Protein AF-A0A974NNP2-F1 (afdb_monomer)

Nearest PDB structures (foldseek):
  2ffg-assembly1_B  TM=8.354E-01  e=1.772E-03  Bacillus subtilis
  6ib8-assembly1_B  TM=5.957E-01  e=2.584E+00  Escherichia coli
  4zb4-assembly2_B  TM=5.626E-01  e=1.271E+00  Saccharomyces cerevisiae S288C
  6xk9-assembly2_B  TM=6.326E-01  e=5.251E+00  Homo sapiens
  6kco-assembly5_J  TM=2.431E-01  e=1.271E+00  Drosophila melanogaster

Structure (mmCIF, N/CA/C/O backbone):
data_AF-A0A974NNP2-F1
#
_entry.id   AF-A0A974NNP2-F1
#
loop_
_atom_site.group_PDB
_atom_site.id
_atom_site.type_symbol
_atom_site.label_atom_id
_atom_site.label_alt_id
_atom_site.label_comp_id
_atom_site.label_asym_id
_atom_site.label_entity_id
_atom_site.label_seq_id
_atom_site.pdbx_PDB_ins_code
_atom_site.Cartn_x
_atom_site.Cartn_y
_atom_site.Cartn_z
_atom_site.occupancy
_atom_site.B_iso_or_equiv
_atom_site.auth_seq_id
_atom_site.auth_comp_id
_atom_site.auth_asym_id
_atom_site.auth_atom_id
_atom_site.pdbx_PDB_model_num
ATOM 1 N N . MET A 1 1 ? -3.876 -5.457 12.589 1.00 89.81 1 MET A N 1
ATOM 2 C CA . MET A 1 1 ? -3.350 -6.590 11.775 1.00 89.81 1 MET A CA 1
ATOM 3 C C . MET A 1 1 ? -1.950 -6.931 12.246 1.00 89.81 1 MET A C 1
ATOM 5 O O . MET A 1 1 ? -1.260 -6.027 12.702 1.00 89.81 1 MET A O 1
ATOM 9 N N . THR A 1 2 ? -1.514 -8.190 12.145 1.00 95.56 2 THR A N 1
ATOM 10 C CA . THR A 1 2 ? -0.115 -8.535 12.457 1.00 95.56 2 THR A CA 1
ATOM 11 C C . THR A 1 2 ? 0.820 -8.107 11.325 1.00 95.56 2 THR A C 1
ATOM 13 O O . THR A 1 2 ? 0.405 -8.009 10.169 1.00 95.56 2 THR A O 1
ATOM 16 N N . LEU A 1 3 ? 2.103 -7.900 11.636 1.00 96.81 3 LEU A N 1
ATOM 17 C CA . LEU A 1 3 ? 3.106 -7.524 10.635 1.00 96.81 3 LEU A CA 1
ATOM 18 C C . LEU A 1 3 ? 3.220 -8.569 9.508 1.00 96.81 3 LEU A C 1
ATOM 20 O O . LEU A 1 3 ? 3.334 -8.209 8.342 1.00 96.81 3 LEU A O 1
ATOM 24 N N . THR A 1 4 ? 3.118 -9.861 9.834 1.00 97.62 4 THR A N 1
ATOM 25 C CA . THR A 1 4 ? 3.118 -10.953 8.845 1.00 97.62 4 THR A CA 1
ATOM 26 C C . THR A 1 4 ? 1.927 -10.868 7.890 1.00 97.62 4 THR A C 1
ATOM 28 O O . THR A 1 4 ? 2.102 -11.002 6.684 1.00 97.62 4 THR A O 1
ATOM 31 N N . GLN A 1 5 ? 0.721 -10.602 8.406 1.00 97.75 5 GLN A N 1
ATOM 32 C CA . GLN A 1 5 ? -0.473 -10.437 7.567 1.00 97.75 5 GLN A CA 1
ATOM 33 C C . GLN A 1 5 ? -0.336 -9.240 6.623 1.00 97.75 5 GLN A C 1
ATOM 35 O O . GLN A 1 5 ? -0.725 -9.323 5.461 1.00 97.75 5 GLN A O 1
ATOM 40 N N . ILE A 1 6 ? 0.239 -8.141 7.118 1.00 98.19 6 ILE A N 1
ATOM 41 C CA . ILE A 1 6 ? 0.510 -6.950 6.313 1.00 98.19 6 ILE A CA 1
ATOM 42 C C . ILE A 1 6 ? 1.493 -7.279 5.184 1.00 98.19 6 ILE A C 1
ATOM 44 O O . ILE A 1 6 ? 1.219 -6.946 4.036 1.00 98.19 6 ILE A O 1
ATOM 48 N N . LYS A 1 7 ? 2.598 -7.975 5.480 1.00 98.44 7 LYS A N 1
ATOM 49 C CA . LYS A 1 7 ? 3.578 -8.379 4.462 1.00 98.44 7 LYS A CA 1
ATOM 50 C C . LYS A 1 7 ? 2.955 -9.247 3.371 1.00 98.44 7 LYS A C 1
ATOM 52 O O . LYS A 1 7 ? 3.090 -8.907 2.206 1.00 98.44 7 LYS A O 1
ATOM 57 N N . HIS A 1 8 ? 2.189 -10.280 3.723 1.00 98.31 8 HIS A N 1
ATOM 58 C CA . HIS A 1 8 ? 1.511 -11.111 2.717 1.00 98.31 8 HIS A CA 1
ATOM 59 C C . HIS A 1 8 ? 0.552 -10.304 1.823 1.00 98.31 8 HIS A C 1
ATOM 61 O O . HIS A 1 8 ? 0.441 -10.553 0.622 1.00 98.31 8 HIS A O 1
ATOM 67 N N . MET A 1 9 ? -0.145 -9.312 2.385 1.00 98.00 9 MET A N 1
ATOM 68 C CA . MET A 1 9 ? -0.994 -8.416 1.597 1.00 98.00 9 MET A CA 1
ATOM 69 C C . MET A 1 9 ? -0.158 -7.544 0.644 1.00 98.00 9 MET A C 1
ATOM 71 O O . MET A 1 9 ? -0.521 -7.410 -0.522 1.00 98.00 9 MET A O 1
ATOM 75 N N . LEU A 1 10 ? 0.971 -6.991 1.097 1.00 98.25 10 LEU A N 1
ATOM 76 C CA . LEU A 1 10 ? 1.887 -6.221 0.246 1.00 98.25 10 LEU A CA 1
ATOM 77 C C . LEU A 1 10 ? 2.486 -7.083 -0.878 1.00 98.25 10 LEU A C 1
ATOM 79 O O . LEU A 1 10 ? 2.486 -6.655 -2.030 1.00 98.25 10 LEU A O 1
ATOM 83 N N . GLU A 1 11 ? 2.897 -8.320 -0.581 1.00 98.12 11 GLU A N 1
ATOM 84 C CA . GLU A 1 11 ? 3.337 -9.298 -1.590 1.00 98.12 11 GLU A CA 1
ATOM 85 C C . GLU A 1 11 ? 2.247 -9.557 -2.628 1.00 98.12 11 GLU A C 1
ATOM 87 O O . GLU A 1 11 ? 2.535 -9.631 -3.818 1.00 98.12 11 GLU A O 1
ATOM 92 N N . THR A 1 12 ? 0.987 -9.642 -2.195 1.00 97.62 12 THR A N 1
ATOM 93 C CA . THR A 1 1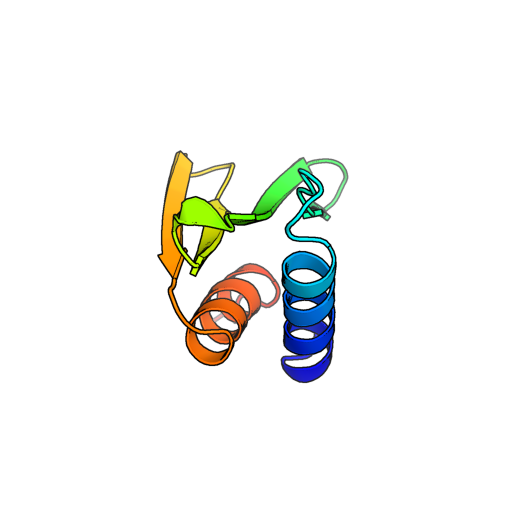2 ? -0.152 -9.821 -3.102 1.00 97.62 12 THR A CA 1
ATOM 94 C C . THR A 1 12 ? -0.316 -8.617 -4.034 1.00 97.62 12 THR A C 1
ATOM 96 O O . THR A 1 12 ? -0.514 -8.799 -5.233 1.00 97.62 12 THR A O 1
ATOM 99 N N . LEU A 1 13 ? -0.191 -7.386 -3.524 1.00 97.69 13 LEU A N 1
ATOM 100 C CA . LEU A 1 13 ? -0.256 -6.174 -4.353 1.00 97.69 13 LEU A CA 1
ATOM 101 C C . LEU A 1 13 ? 0.880 -6.124 -5.382 1.00 97.69 13 LEU A C 1
ATOM 103 O O . LEU A 1 13 ? 0.640 -5.811 -6.544 1.00 97.69 13 LEU A O 1
ATOM 107 N N . MET A 1 14 ? 2.097 -6.484 -4.970 1.00 97.12 14 MET A N 1
ATOM 108 C CA . MET A 1 14 ? 3.256 -6.580 -5.860 1.00 97.12 14 MET A CA 1
ATOM 109 C C . MET A 1 14 ? 3.109 -7.714 -6.887 1.00 97.12 14 MET A C 1
ATOM 111 O O . MET A 1 14 ? 3.501 -7.567 -8.041 1.00 97.12 14 MET A O 1
ATOM 115 N N . TYR A 1 15 ? 2.530 -8.852 -6.502 1.00 97.38 15 TYR A N 1
ATOM 116 C CA . TYR A 1 15 ? 2.292 -9.972 -7.413 1.00 97.38 15 TYR A CA 1
ATOM 117 C C . TYR A 1 15 ? 1.363 -9.567 -8.565 1.00 97.38 15 TYR A C 1
ATOM 119 O O . TYR A 1 15 ? 1.635 -9.880 -9.722 1.00 97.38 15 TYR A O 1
ATOM 127 N N . TYR A 1 16 ? 0.316 -8.798 -8.263 1.00 96.44 16 TYR A N 1
ATOM 128 C CA . TYR A 1 16 ? -0.614 -8.254 -9.253 1.00 96.44 16 TYR A CA 1
ATOM 129 C C . TYR A 1 16 ? -0.192 -6.877 -9.793 1.00 96.44 16 TYR A C 1
ATOM 131 O O . TYR A 1 16 ? -1.046 -6.081 -10.163 1.00 96.44 16 TYR A O 1
ATOM 139 N N . GLN A 1 17 ? 1.109 -6.595 -9.881 1.00 94.69 17 GLN A N 1
ATOM 140 C CA . GLN A 1 17 ? 1.657 -5.309 -10.346 1.00 94.69 17 GLN A CA 1
ATOM 141 C C . GLN A 1 17 ? 1.234 -4.872 -11.759 1.00 94.69 17 GLN A C 1
ATOM 143 O O . GLN A 1 17 ? 1.340 -3.693 -12.087 1.00 94.69 17 GLN A O 1
ATOM 148 N N . ASP A 1 18 ? 0.771 -5.796 -12.605 1.00 95.50 18 ASP A N 1
ATOM 149 C CA . ASP A 1 18 ? 0.216 -5.470 -13.928 1.00 95.50 18 ASP A CA 1
ATOM 150 C C . ASP A 1 18 ? -1.242 -4.974 -13.852 1.00 95.50 18 ASP A C 1
ATOM 152 O O . ASP A 1 18 ? -1.819 -4.549 -14.852 1.00 95.50 18 ASP A O 1
ATOM 156 N N . CYS A 1 19 ? -1.850 -5.024 -12.666 1.00 92.69 19 CYS A N 1
ATOM 157 C CA . CYS A 1 19 ? -3.169 -4.491 -12.363 1.00 92.69 19 CYS A CA 1
ATOM 158 C C . CYS A 1 19 ? -3.045 -3.260 -11.462 1.00 92.69 19 CYS A C 1
ATOM 160 O O . CYS A 1 19 ? -2.218 -3.201 -10.554 1.00 92.69 19 CYS A O 1
ATOM 162 N N . GLN A 1 20 ? -3.943 -2.296 -11.643 1.00 89.00 20 GLN A N 1
ATOM 163 C CA . GLN A 1 20 ? -4.055 -1.175 -10.719 1.00 89.00 20 GLN A CA 1
ATOM 164 C C . GLN A 1 20 ? -4.932 -1.580 -9.528 1.00 89.00 20 GLN A C 1
ATOM 166 O O . GLN A 1 20 ? -6.154 -1.440 -9.566 1.00 89.00 20 GLN A O 1
ATOM 171 N N . ILE A 1 21 ? -4.303 -2.114 -8.478 1.00 95.62 21 ILE A N 1
ATOM 172 C CA . ILE A 1 21 ? -4.985 -2.497 -7.237 1.00 95.62 21 ILE A CA 1
ATOM 173 C C . ILE A 1 21 ? -4.650 -1.498 -6.132 1.00 95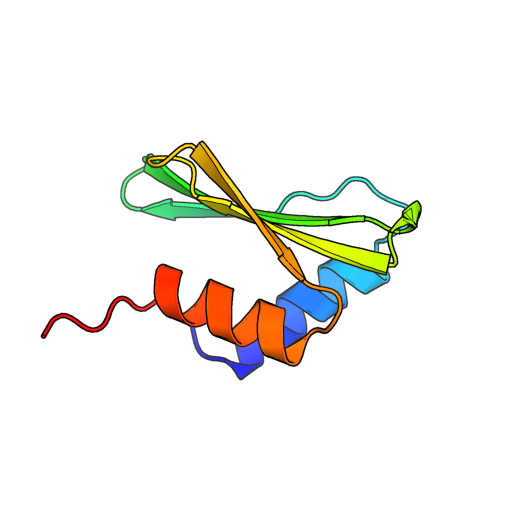.62 21 ILE A C 1
ATOM 175 O O . ILE A 1 21 ? -3.487 -1.300 -5.782 1.00 95.62 21 ILE A O 1
ATOM 179 N N . THR A 1 22 ? -5.697 -0.936 -5.534 1.00 96.25 22 THR A N 1
ATOM 180 C CA . THR A 1 22 ? -5.610 -0.149 -4.303 1.00 96.25 22 THR A CA 1
ATOM 181 C C . THR A 1 22 ? -6.375 -0.873 -3.208 1.00 96.25 22 THR A C 1
ATOM 183 O O . THR A 1 22 ? -7.567 -1.145 -3.351 1.00 96.25 22 THR A O 1
ATOM 186 N N . HIS A 1 23 ? -5.695 -1.183 -2.108 1.00 96.94 23 HIS A N 1
ATOM 187 C CA . HIS A 1 23 ? -6.331 -1.703 -0.907 1.00 96.94 23 HIS A CA 1
ATOM 188 C C . HIS A 1 23 ? -6.622 -0.551 0.055 1.00 96.94 23 HIS A C 1
ATOM 190 O O . HIS A 1 23 ? -5.711 0.192 0.419 1.00 96.94 23 HIS A O 1
ATOM 196 N N . THR A 1 24 ? -7.877 -0.410 0.479 1.00 96.56 24 THR A N 1
ATOM 197 C CA . THR A 1 24 ? -8.316 0.676 1.366 1.00 96.56 24 THR A CA 1
ATOM 198 C C . THR A 1 24 ? -8.801 0.118 2.695 1.00 96.56 24 THR A C 1
ATOM 200 O O . THR A 1 24 ? -9.718 -0.700 2.742 1.00 96.56 24 THR A O 1
ATOM 203 N N . PHE A 1 25 ? -8.217 0.608 3.784 1.00 95.31 25 PHE A N 1
ATOM 204 C CA . PHE A 1 25 ? -8.618 0.294 5.147 1.00 95.31 25 PHE A CA 1
ATOM 205 C C . PHE A 1 25 ? -9.657 1.295 5.635 1.00 95.31 25 PHE A C 1
ATOM 207 O O . PHE A 1 25 ? -9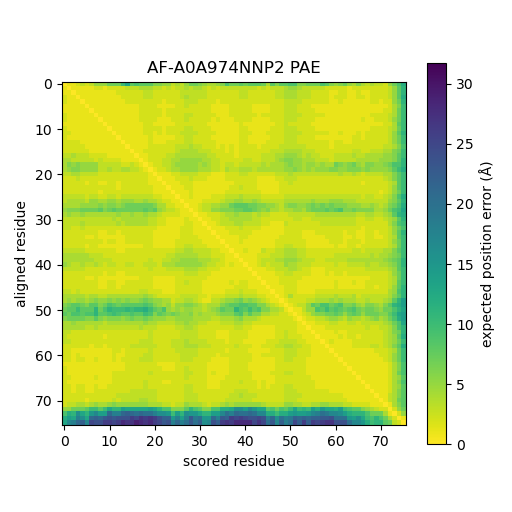.513 2.507 5.458 1.00 95.31 25 PHE A O 1
ATOM 214 N N . SER A 1 26 ? -10.714 0.771 6.254 1.00 93.62 26 SER A N 1
ATOM 215 C CA . SER A 1 26 ? -11.818 1.570 6.783 1.00 93.62 26 SER A CA 1
ATOM 216 C C . SER A 1 26 ? -12.162 1.158 8.210 1.00 93.62 26 SER A C 1
ATOM 218 O O . SER A 1 26 ? -12.106 -0.026 8.546 1.00 93.62 26 SER A O 1
ATOM 220 N N . HIS A 1 27 ? -12.547 2.123 9.038 1.00 89.25 27 HIS A N 1
ATOM 221 C CA . HIS A 1 27 ? -13.093 1.904 10.373 1.00 89.25 27 HIS A CA 1
ATOM 222 C C . HIS A 1 27 ? -14.414 2.665 10.481 1.00 89.25 27 HIS A C 1
ATOM 224 O O . HIS A 1 27 ? -14.469 3.840 10.149 1.00 89.25 27 HIS A O 1
ATOM 230 N N . ASN A 1 28 ? -15.500 1.996 10.883 1.00 91.12 28 ASN A N 1
ATOM 231 C CA . ASN A 1 28 ? -16.846 2.592 10.927 1.00 91.12 28 ASN A CA 1
ATOM 232 C C . ASN A 1 28 ? -17.245 3.326 9.628 1.00 91.12 28 ASN A C 1
ATOM 234 O O . ASN A 1 28 ? -17.831 4.399 9.678 1.00 91.12 28 ASN A O 1
ATOM 238 N N . GLN A 1 29 ? -16.928 2.732 8.468 1.00 89.50 29 GLN A N 1
ATOM 239 C CA . GLN A 1 29 ? -17.165 3.288 7.120 1.00 89.50 29 GLN A CA 1
ATOM 240 C C . GLN A 1 29 ? -16.301 4.504 6.743 1.00 89.50 29 GLN A C 1
ATOM 242 O O . GLN A 1 29 ? -16.361 4.954 5.600 1.00 89.50 29 GLN A O 1
ATOM 247 N N . GLU A 1 30 ? -15.446 4.985 7.643 1.00 91.94 30 GLU A N 1
ATOM 248 C CA . GLU A 1 30 ? -14.472 6.029 7.353 1.00 91.94 30 GLU A CA 1
ATOM 249 C C . GLU A 1 30 ? -13.162 5.407 6.864 1.00 91.94 30 GLU A C 1
ATOM 251 O O . GLU A 1 30 ? -12.566 4.554 7.527 1.00 91.94 30 GLU A O 1
ATOM 256 N N . GLN A 1 31 ? -12.725 5.810 5.672 1.00 93.69 31 GLN A N 1
ATOM 257 C CA . GLN A 1 31 ? -11.458 5.371 5.096 1.00 93.69 31 GLN A CA 1
ATOM 258 C C . GLN A 1 31 ? -10.323 6.178 5.719 1.00 93.69 31 GLN A C 1
ATOM 260 O O . GLN A 1 31 ? -10.365 7.405 5.702 1.00 93.69 31 GLN A O 1
ATOM 265 N N . PHE A 1 32 ? -9.293 5.505 6.223 1.00 93.69 32 PHE A N 1
ATOM 266 C CA . PHE A 1 32 ? -8.200 6.185 6.927 1.00 93.69 32 PHE A CA 1
ATOM 267 C C . PHE A 1 32 ? -6.836 5.965 6.269 1.00 93.69 32 PHE A C 1
ATOM 269 O O . PHE A 1 32 ? -6.007 6.873 6.251 1.00 93.69 32 PHE A O 1
ATOM 276 N N . VAL A 1 33 ? -6.613 4.802 5.653 1.00 95.88 33 VAL A N 1
ATOM 277 C CA . VAL A 1 33 ? -5.381 4.494 4.917 1.00 95.88 33 VAL A CA 1
ATOM 278 C C . VAL A 1 33 ? -5.703 3.733 3.644 1.00 95.88 33 VAL A C 1
ATOM 280 O O . VAL A 1 33 ? -6.564 2.855 3.636 1.00 95.88 33 VAL A O 1
ATOM 283 N N . SER A 1 34 ? -4.967 4.019 2.576 1.00 97.25 34 SER A N 1
ATOM 284 C CA . SER A 1 34 ? -4.900 3.146 1.405 1.00 97.25 34 SER A CA 1
ATOM 285 C C . SER A 1 34 ? -3.461 2.817 1.040 1.00 97.25 34 SER A C 1
ATOM 287 O O . SER A 1 34 ? -2.537 3.555 1.382 1.00 97.25 34 SER A O 1
ATOM 289 N N . VAL A 1 35 ? -3.274 1.693 0.360 1.00 98.00 35 VAL A N 1
ATOM 290 C CA . VAL A 1 35 ? -1.977 1.251 -0.143 1.00 98.00 35 VAL A CA 1
ATOM 291 C C . VAL A 1 35 ? -2.121 0.640 -1.530 1.00 98.00 35 VAL A C 1
ATOM 293 O O . VAL A 1 35 ? -3.068 -0.098 -1.806 1.00 98.00 35 VAL A O 1
ATOM 296 N N . CYS A 1 36 ? -1.169 0.943 -2.401 1.00 97.31 36 CYS A N 1
ATOM 297 C CA . CYS A 1 36 ? -1.023 0.327 -3.713 1.00 97.31 36 CYS A CA 1
ATOM 298 C C . CYS A 1 36 ? 0.459 0.089 -4.023 1.00 97.31 36 CYS A C 1
ATOM 300 O O . CYS A 1 36 ? 1.347 0.590 -3.326 1.00 97.31 36 CYS A O 1
ATOM 302 N N . TYR A 1 37 ? 0.719 -0.695 -5.065 1.00 98.06 37 TYR A N 1
ATOM 303 C CA . TYR A 1 37 ? 2.060 -0.932 -5.581 1.00 98.06 37 TYR A CA 1
ATOM 304 C C . TYR A 1 37 ? 2.173 -0.372 -7.002 1.00 98.06 37 TYR A C 1
ATOM 306 O O . TYR A 1 37 ? 1.321 -0.634 -7.850 1.00 98.06 37 TYR A O 1
ATOM 314 N N . PHE A 1 38 ? 3.224 0.404 -7.254 1.00 95.00 38 PHE A N 1
ATOM 315 C CA . PHE A 1 38 ? 3.532 0.987 -8.552 1.00 95.00 38 PHE A CA 1
ATOM 316 C C . PHE A 1 38 ? 4.711 0.259 -9.182 1.00 95.00 38 PHE A C 1
ATOM 318 O O . PHE A 1 38 ? 5.858 0.457 -8.778 1.00 95.00 38 PHE A O 1
ATOM 325 N N . LYS A 1 39 ? 4.424 -0.529 -10.221 1.00 95.19 39 LYS A N 1
ATOM 326 C CA . LYS A 1 39 ? 5.425 -1.263 -11.002 1.00 95.19 39 LYS A CA 1
ATOM 327 C C . LYS A 1 39 ? 6.528 -0.360 -11.550 1.00 95.19 39 LYS A C 1
ATOM 329 O O . LYS A 1 39 ? 7.703 -0.669 -11.386 1.00 95.19 39 LYS A O 1
ATOM 334 N N . ASP A 1 40 ? 6.153 0.773 -12.145 1.00 94.38 40 ASP A N 1
ATOM 335 C CA . ASP A 1 40 ? 7.098 1.686 -12.806 1.00 94.38 40 ASP A CA 1
ATOM 336 C C . ASP A 1 40 ? 8.120 2.290 -11.835 1.00 94.38 40 ASP A C 1
ATOM 338 O O . ASP A 1 40 ? 9.238 2.618 -12.224 1.00 94.38 40 ASP A O 1
ATOM 342 N N . MET A 1 41 ? 7.741 2.416 -10.560 1.00 94.31 41 MET A N 1
ATOM 343 C CA . MET A 1 41 ? 8.609 2.917 -9.493 1.00 94.31 41 MET A CA 1
ATOM 344 C C . MET A 1 41 ? 9.213 1.795 -8.644 1.00 94.31 41 MET A C 1
ATOM 346 O O . MET A 1 41 ? 10.054 2.078 -7.794 1.00 94.31 41 MET A O 1
ATOM 350 N N . ASN A 1 42 ? 8.780 0.544 -8.847 1.00 95.62 42 ASN A N 1
ATOM 351 C CA . ASN A 1 42 ? 9.053 -0.587 -7.962 1.00 95.62 42 ASN A CA 1
ATOM 352 C C . ASN A 1 42 ? 8.846 -0.211 -6.480 1.00 95.62 42 ASN A C 1
ATOM 354 O O . ASN A 1 42 ? 9.727 -0.403 -5.642 1.00 95.62 42 ASN A O 1
ATOM 358 N N . ALA A 1 43 ? 7.705 0.412 -6.175 1.00 97.75 43 ALA A N 1
ATOM 359 C CA . ALA A 1 43 ? 7.467 1.025 -4.874 1.00 97.75 43 ALA A CA 1
ATOM 360 C C . ALA A 1 43 ? 6.025 0.859 -4.397 1.00 97.75 43 ALA A C 1
ATOM 362 O O . ALA A 1 43 ? 5.074 0.876 -5.180 1.00 97.75 43 ALA A O 1
ATOM 363 N N . TYR A 1 44 ? 5.872 0.769 -3.083 1.00 98.06 44 TYR A N 1
ATOM 364 C CA . TYR A 1 44 ? 4.598 0.900 -2.397 1.00 98.06 44 TYR A CA 1
ATOM 365 C C . TYR A 1 44 ? 4.300 2.374 -2.167 1.00 98.06 44 TYR A C 1
ATOM 367 O O . TYR A 1 44 ? 5.175 3.127 -1.742 1.00 98.06 44 TYR A O 1
ATOM 375 N N . GLN A 1 45 ? 3.055 2.774 -2.393 1.00 97.50 45 GLN A N 1
ATOM 376 C CA . GLN A 1 45 ? 2.560 4.071 -1.958 1.00 97.50 45 GLN A CA 1
ATOM 377 C C . GLN A 1 45 ? 1.512 3.858 -0.878 1.00 97.50 45 GLN A C 1
ATOM 379 O O . GLN A 1 45 ? 0.526 3.153 -1.097 1.00 97.50 45 GLN A O 1
ATOM 384 N N . ILE A 1 46 ? 1.727 4.474 0.278 1.00 97.25 46 ILE A N 1
ATOM 385 C CA . ILE A 1 46 ? 0.787 4.482 1.394 1.00 97.25 46 ILE A CA 1
ATOM 386 C C . ILE A 1 46 ? 0.217 5.890 1.500 1.00 97.25 46 ILE A C 1
ATOM 388 O O . ILE A 1 46 ? 0.963 6.855 1.623 1.00 97.25 46 ILE A O 1
ATOM 392 N N . ASN A 1 47 ? -1.106 6.009 1.454 1.00 96.44 47 ASN A N 1
ATOM 393 C CA . ASN A 1 47 ? -1.805 7.284 1.542 1.00 96.44 47 ASN A CA 1
ATOM 394 C C . ASN A 1 47 ? -2.625 7.330 2.832 1.00 96.44 47 ASN A C 1
ATOM 396 O O . ASN A 1 47 ? -3.562 6.544 2.997 1.00 96.44 47 ASN A O 1
ATOM 400 N N . GLN A 1 48 ? -2.296 8.267 3.717 1.00 93.00 48 GLN A N 1
ATOM 401 C CA . GLN A 1 48 ? -3.115 8.631 4.869 1.00 93.00 48 GLN A CA 1
ATOM 402 C C . GLN A 1 48 ? -4.203 9.594 4.396 1.00 93.00 48 GLN A C 1
ATOM 404 O O . GLN A 1 48 ? -3.922 10.706 3.943 1.00 93.00 48 GLN A O 1
ATOM 409 N N . ILE A 1 49 ? -5.455 9.149 4.456 1.00 90.12 49 ILE A N 1
ATOM 410 C CA . ILE A 1 49 ? -6.568 9.835 3.789 1.00 90.12 49 ILE A CA 1
ATOM 411 C C . ILE A 1 49 ? -6.940 11.118 4.537 1.00 90.12 49 ILE A C 1
ATOM 413 O O . ILE A 1 49 ? -7.121 12.161 3.907 1.00 90.12 49 ILE A O 1
ATOM 417 N N . SER A 1 50 ? -6.992 11.058 5.868 1.00 84.06 50 SER A N 1
ATOM 418 C CA . SER A 1 50 ? -7.356 12.190 6.727 1.00 84.06 50 SER A CA 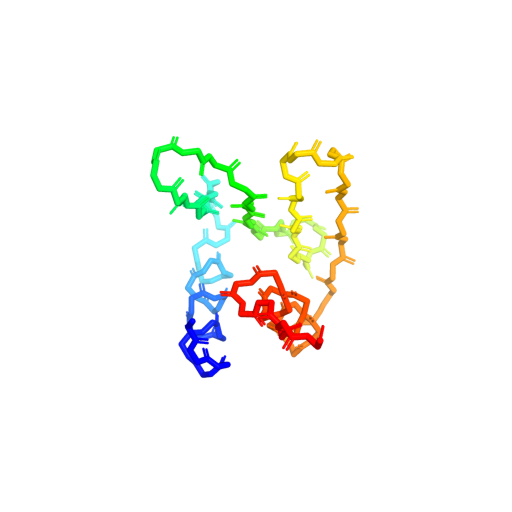1
ATOM 419 C C . SER A 1 50 ? -6.351 13.342 6.622 1.00 84.06 50 SER A C 1
ATOM 421 O O . SER A 1 50 ? -6.749 14.496 6.465 1.00 84.06 50 SER A O 1
ATOM 423 N N . ASP A 1 51 ? -5.056 13.0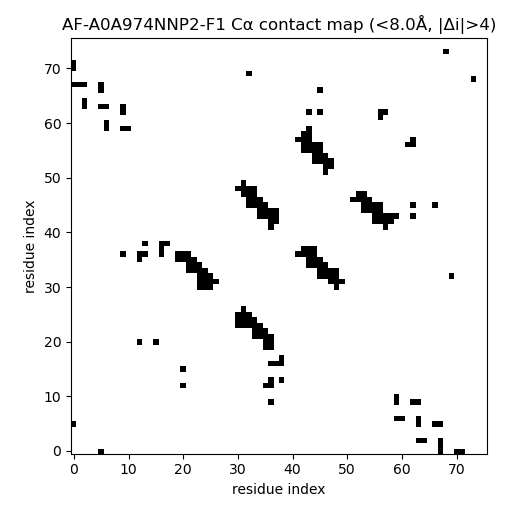17 6.604 1.00 83.88 51 ASP A N 1
ATOM 424 C CA . ASP A 1 51 ? -3.974 14.009 6.619 1.00 83.88 51 ASP A CA 1
ATOM 425 C C . ASP A 1 51 ? -3.479 14.389 5.215 1.00 83.88 51 ASP A C 1
ATOM 427 O O . ASP A 1 51 ? -2.665 15.299 5.061 1.00 83.88 51 ASP A O 1
ATOM 431 N N . LYS A 1 52 ? -3.982 13.712 4.171 1.00 88.69 52 LYS A N 1
ATOM 432 C CA . LYS A 1 52 ? -3.547 13.862 2.769 1.00 88.69 52 LYS A CA 1
ATOM 433 C C . LYS A 1 52 ? -2.033 13.686 2.592 1.00 88.69 52 LYS A C 1
ATOM 435 O O . LYS A 1 52 ? -1.429 14.292 1.706 1.00 88.69 52 LYS A O 1
ATOM 440 N N . ILE A 1 53 ? -1.429 12.851 3.433 1.00 91.81 53 ILE A N 1
ATOM 441 C CA . ILE A 1 53 ? -0.008 12.511 3.387 1.00 91.81 53 ILE A CA 1
ATOM 442 C C . ILE A 1 53 ? 0.160 11.241 2.557 1.00 91.81 53 ILE A C 1
ATOM 444 O O . ILE A 1 53 ? -0.595 10.280 2.711 1.00 91.81 53 ILE A O 1
ATOM 448 N N . SER A 1 54 ? 1.165 11.242 1.685 1.00 94.31 54 SER A N 1
ATOM 449 C CA . SER A 1 54 ? 1.560 10.088 0.886 1.00 94.31 54 SER A CA 1
ATOM 450 C C . SER A 1 54 ? 3.018 9.748 1.168 1.00 94.31 54 SER A C 1
ATOM 452 O O . SER A 1 54 ? 3.877 10.631 1.144 1.00 94.31 54 SER A O 1
ATOM 454 N N . GLU A 1 55 ? 3.291 8.475 1.426 1.00 96.00 55 GLU A N 1
ATOM 455 C CA . GLU A 1 55 ? 4.628 7.943 1.659 1.00 96.00 55 GLU A CA 1
ATOM 456 C C . GLU A 1 55 ? 4.951 6.895 0.593 1.00 96.00 55 GLU A C 1
ATOM 458 O O . GLU A 1 55 ? 4.207 5.929 0.410 1.00 96.00 55 GLU A O 1
ATOM 463 N N . THR A 1 56 ? 6.076 7.081 -0.099 1.00 97.56 56 THR A N 1
ATOM 464 C CA . THR A 1 56 ? 6.588 6.128 -1.090 1.00 97.56 56 THR A CA 1
ATOM 465 C C . THR A 1 56 ? 7.723 5.320 -0.479 1.00 97.56 56 THR A C 1
ATOM 467 O O . THR A 1 56 ? 8.713 5.884 -0.011 1.00 97.56 56 THR A O 1
ATOM 470 N N . LEU A 1 57 ? 7.586 3.996 -0.493 1.00 98.19 57 LEU A N 1
ATOM 471 C CA . LEU A 1 57 ? 8.487 3.054 0.167 1.00 98.19 57 LEU A CA 1
ATOM 472 C C . LEU A 1 57 ? 8.923 1.983 -0.833 1.00 98.19 57 LEU A C 1
ATOM 474 O O . LEU A 1 57 ? 8.097 1.373 -1.506 1.00 98.19 57 LEU A O 1
ATOM 478 N N . TYR A 1 58 ? 10.229 1.759 -0.932 1.00 97.44 58 TYR A N 1
ATOM 479 C CA . TYR A 1 58 ? 10.834 0.927 -1.982 1.00 97.44 58 TYR A CA 1
ATOM 480 C C . TYR A 1 58 ? 11.081 -0.521 -1.550 1.00 97.44 58 TYR A C 1
ATOM 482 O O . TYR A 1 58 ? 11.546 -1.338 -2.341 1.00 97.44 58 TYR A O 1
ATOM 490 N N . ASP A 1 59 ? 10.779 -0.851 -0.297 1.00 97.38 59 ASP A N 1
ATOM 491 C CA . ASP A 1 59 ? 10.936 -2.189 0.245 1.00 97.38 59 ASP A CA 1
ATOM 492 C C . ASP A 1 59 ? 9.727 -2.582 1.098 1.00 97.38 59 ASP A C 1
ATOM 494 O O . ASP A 1 59 ? 9.020 -1.748 1.675 1.00 97.38 59 ASP A O 1
ATOM 498 N N . ILE A 1 60 ? 9.481 -3.889 1.148 1.00 97.88 60 ILE A N 1
ATOM 499 C CA . ILE A 1 60 ? 8.317 -4.450 1.824 1.00 97.88 60 ILE A CA 1
ATOM 500 C C . ILE A 1 60 ? 8.389 -4.302 3.346 1.00 97.88 60 ILE A C 1
ATOM 502 O O . ILE A 1 60 ? 7.350 -4.184 3.995 1.00 97.88 60 ILE A O 1
ATOM 506 N N . ASP A 1 61 ? 9.588 -4.301 3.929 1.00 98.00 61 ASP A N 1
ATOM 507 C CA . ASP A 1 61 ? 9.767 -4.227 5.376 1.00 98.00 61 ASP A 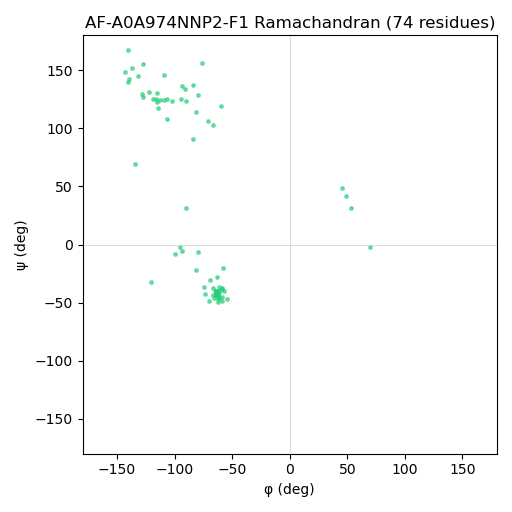CA 1
ATOM 508 C C . ASP A 1 61 ? 9.389 -2.836 5.891 1.00 98.00 61 ASP A C 1
ATOM 510 O O . ASP A 1 61 ? 8.568 -2.719 6.805 1.00 98.00 61 ASP A O 1
ATOM 514 N N . SER A 1 62 ? 9.897 -1.781 5.254 1.00 97.81 62 SER A N 1
ATOM 515 C CA . SER A 1 62 ? 9.546 -0.390 5.540 1.00 97.81 62 SER A CA 1
ATOM 516 C C . SER A 1 62 ? 8.059 -0.133 5.302 1.00 97.81 62 SER A C 1
ATOM 518 O O . SER A 1 62 ? 7.390 0.435 6.170 1.00 97.81 62 SER A O 1
ATOM 520 N N . ALA A 1 63 ? 7.511 -0.611 4.177 1.00 97.94 63 ALA A N 1
ATOM 521 C CA . ALA A 1 63 ? 6.082 -0.508 3.880 1.00 97.94 63 ALA A CA 1
ATOM 522 C C . ALA A 1 63 ? 5.218 -1.186 4.947 1.00 97.94 63 ALA A C 1
ATOM 524 O O . ALA A 1 63 ? 4.255 -0.594 5.442 1.00 97.94 63 ALA A O 1
ATOM 525 N N . ALA A 1 64 ? 5.593 -2.394 5.370 1.00 98.00 64 ALA A N 1
ATOM 526 C CA . ALA A 1 64 ? 4.870 -3.114 6.406 1.00 98.00 64 ALA A CA 1
ATOM 527 C C . ALA A 1 64 ? 4.930 -2.394 7.757 1.00 98.00 64 ALA A C 1
ATOM 529 O O . ALA A 1 64 ? 3.923 -2.345 8.463 1.00 98.00 64 ALA A O 1
ATOM 530 N N . LEU A 1 65 ? 6.078 -1.816 8.119 1.00 96.88 65 LEU A N 1
ATOM 531 C CA . LEU A 1 65 ? 6.240 -1.071 9.367 1.00 96.88 65 LEU A CA 1
ATOM 532 C C . LEU A 1 65 ? 5.400 0.207 9.395 1.00 96.88 65 LEU A C 1
ATOM 534 O O . LEU A 1 65 ? 4.734 0.460 10.40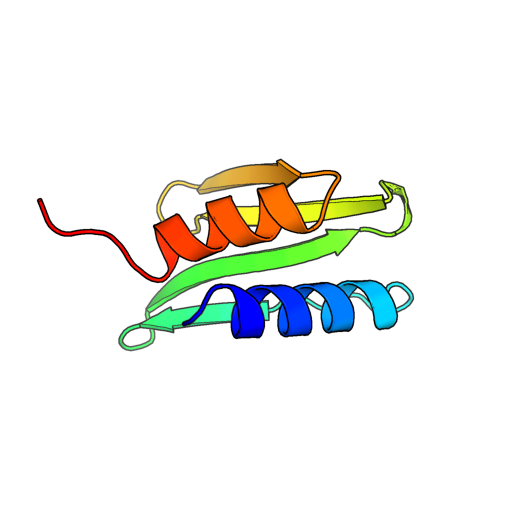0 1.00 96.88 65 LEU A O 1
ATOM 538 N N . VAL A 1 66 ? 5.406 0.995 8.316 1.00 95.44 66 VAL A N 1
ATOM 539 C CA . VAL A 1 66 ? 4.582 2.212 8.209 1.00 95.44 66 VAL A CA 1
ATOM 540 C C . VAL A 1 66 ? 3.102 1.851 8.284 1.00 95.44 66 VAL A C 1
ATOM 542 O O . VAL A 1 66 ? 2.385 2.363 9.142 1.00 95.44 66 VAL A O 1
ATOM 545 N N . LEU A 1 67 ? 2.653 0.874 7.493 1.00 95.81 67 LEU A N 1
ATOM 546 C CA . LEU A 1 67 ? 1.259 0.441 7.522 1.00 95.81 67 LEU A CA 1
ATOM 547 C C . LEU A 1 67 ? 0.856 -0.107 8.901 1.00 95.81 67 LEU A C 1
ATOM 549 O O . LEU A 1 67 ? -0.223 0.198 9.400 1.00 95.81 67 LEU A O 1
ATOM 553 N N . ASN A 1 68 ? 1.736 -0.862 9.566 1.00 95.81 68 ASN A N 1
ATOM 554 C CA . ASN A 1 68 ? 1.478 -1.390 10.904 1.00 95.81 68 ASN A CA 1
ATOM 555 C C . ASN A 1 68 ? 1.270 -0.282 11.947 1.00 95.81 68 ASN A C 1
ATOM 557 O O . ASN A 1 68 ? 0.426 -0.460 12.826 1.00 95.81 68 ASN A O 1
ATOM 561 N N . LYS A 1 69 ? 1.996 0.842 11.845 1.00 92.69 69 LYS A N 1
ATOM 562 C CA . LYS A 1 69 ? 1.812 2.010 12.725 1.00 92.69 69 LYS A CA 1
ATOM 563 C C . LYS A 1 69 ? 0.431 2.640 12.549 1.00 92.69 69 LYS A C 1
ATOM 565 O O . LYS A 1 69 ? -0.191 2.993 13.544 1.00 92.69 69 LYS A O 1
ATOM 570 N N . HIS A 1 70 ? -0.066 2.732 11.315 1.00 91.69 70 HIS A N 1
ATOM 571 C CA . HIS A 1 70 ? -1.405 3.271 11.058 1.00 91.69 70 HIS A CA 1
ATOM 572 C C . HIS A 1 70 ? -2.529 2.310 11.439 1.00 91.69 70 HIS A C 1
ATOM 574 O O . HIS A 1 70 ? -3.576 2.738 11.911 1.00 91.69 70 HIS A O 1
ATOM 580 N N . LEU A 1 71 ? -2.329 1.008 11.230 1.00 91.81 71 LEU A N 1
ATOM 581 C CA . LEU A 1 71 ? -3.348 -0.012 11.488 1.00 91.81 71 LEU A CA 1
ATOM 582 C C . LEU A 1 71 ? -3.443 -0.424 12.959 1.00 91.81 71 LEU A C 1
ATOM 584 O O . LEU A 1 71 ? -4.454 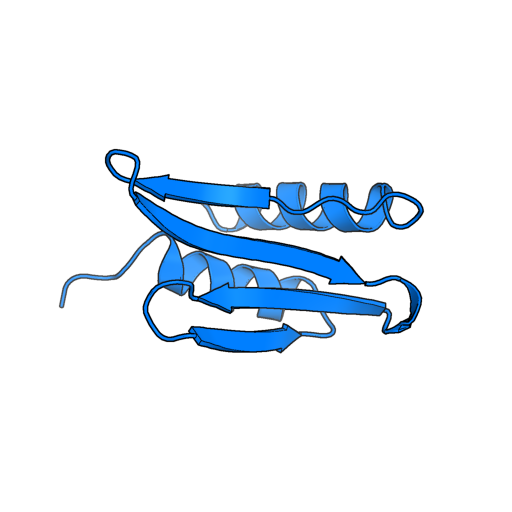-0.991 13.368 1.00 91.81 71 LEU A O 1
ATOM 588 N N . ASN A 1 72 ? -2.386 -0.199 13.737 1.00 90.25 72 ASN A N 1
ATOM 589 C CA . ASN A 1 72 ? -2.334 -0.519 15.158 1.00 90.25 72 ASN A CA 1
ATOM 590 C C . ASN A 1 72 ? -1.732 0.677 15.918 1.00 90.25 72 ASN A C 1
ATOM 592 O O . ASN A 1 72 ? -0.595 0.583 16.393 1.00 90.25 72 ASN A O 1
ATOM 596 N N . PRO A 1 73 ? -2.449 1.813 16.008 1.00 74.25 73 PRO A N 1
ATOM 597 C CA . PRO A 1 73 ? -1.971 2.951 16.774 1.00 74.25 73 PRO A CA 1
ATOM 598 C C . PRO A 1 73 ? -1.783 2.515 18.229 1.00 74.25 73 PRO A C 1
ATOM 600 O O . PRO A 1 73 ? -2.720 2.058 18.886 1.00 74.25 73 PRO A O 1
ATOM 603 N N . VAL A 1 74 ? -0.549 2.603 18.723 1.00 69.38 74 VAL A N 1
ATOM 604 C CA . VAL A 1 74 ? -0.277 2.415 20.148 1.00 69.38 74 VAL A CA 1
ATOM 605 C C . VAL A 1 74 ? -0.853 3.639 20.846 1.00 69.38 74 VAL A C 1
ATOM 607 O O .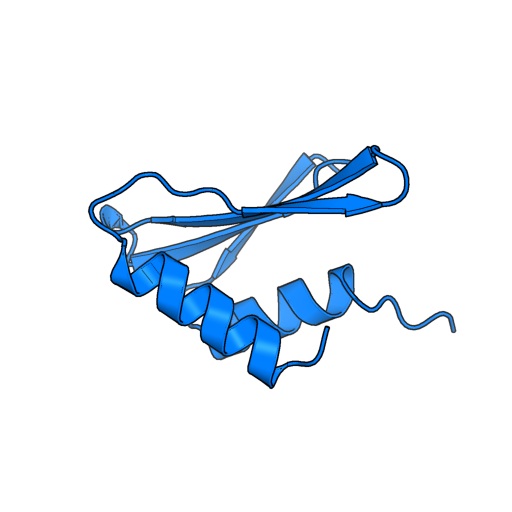 VAL A 1 74 ? -0.305 4.731 20.724 1.00 69.38 74 VAL A O 1
ATOM 610 N N . PHE A 1 75 ? -1.980 3.472 21.536 1.00 48.75 75 PHE A N 1
ATOM 611 C CA . PHE A 1 75 ? -2.440 4.465 22.498 1.00 48.75 75 PHE A CA 1
ATOM 612 C C . PHE A 1 75 ? -1.434 4.469 23.654 1.00 48.75 75 PHE A C 1
ATOM 614 O O . PHE A 1 75 ? -1.398 3.528 24.448 1.00 48.75 75 PHE A O 1
ATOM 621 N N . SER A 1 76 ? -0.560 5.474 23.675 1.00 37.22 76 SER A N 1
ATOM 622 C CA . SER A 1 76 ? 0.256 5.841 24.837 1.00 37.22 76 SER A CA 1
ATOM 623 C C . SER A 1 76 ? -0.531 6.746 25.769 1.00 37.22 76 SER A C 1
ATOM 625 O O . SER A 1 76 ? -1.123 7.709 25.226 1.00 37.22 76 SER A O 1
#

Mean predicted aligned error: 3.4 Å

Foldseek 3Di:
DDLVVQLVVVVVLVVVQVDFDKDFDDDPNHTAKIWHAHPVLCWIWIAGPVVRDIDTGNDSNVVSVVVCCRVDPPPD

Radius of gyration: 11.93 Å; Cα contacts (8 Å, |Δi|>4): 111; chains: 1; bounding box: 28×25×39 Å

Organism: Peribacillus psychrosaccharolyticus (NCBI:txid1407)

Sequence (76 aa):
MTLTQIKHMLETLMYYQDCQITHTFSHNQEQFVSVCYFKDMNAYQINQISDKISETLYDIDSAALVLNKHLNPVFS

Secondary structure (DSSP, 8-state):
--HHHHHHHHHHHHHTTTS--EEEEEETTEEEEEEEEEGGGTEEEEEETTTTEEEEESSHHHHHHHHHHHHS----

pLDDT: mean 93.14, std 9.66, range [37.22, 98.44]

Solvent-accessible surface area (backbone atoms only — not comparable to full-atom values): 4397 Å² total; per-residue (Å²): 112,53,62,67,61,44,39,56,52,51,52,50,40,53,72,43,34,94,45,97,56,73,52,73,46,64,59,97,87,44,65,46,38,34,39,34,38,39,60,95,73,56,26,36,40,38,35,37,55,84,78,71,44,73,48,79,31,74,46,66,66,62,42,28,52,56,50,40,49,74,63,50,67,78,87,125